Protein AF-A0A8S2ZZR3-F1 (afdb_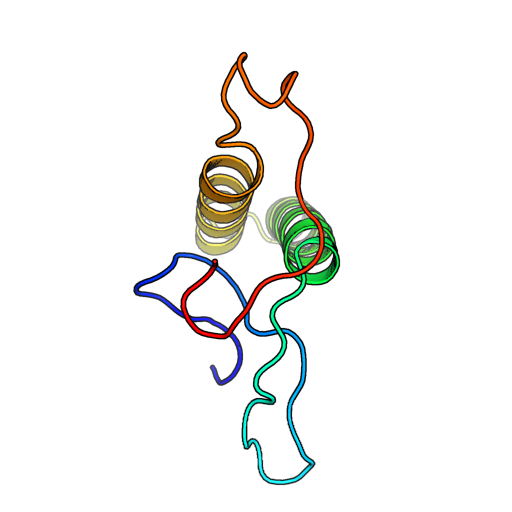monomer_lite)

Sequence (80 aa):
EHFWLKDKGLYASEATGDWQLNDYRGQNDNMHSCEAMLAAYEVTKNEIYLKRAKTLAKVMTDSSEELHYQIWEHYHVDWT

Foldseek 3Di:
DLQQDPVLLFGQDDADPVSHGDFKRFLVVLVVLLVVLVVCCVVPVPVVSVVSSVSSVVNQQPDDVVNVSDGDTIAGNVRD

Structure (mmCIF, N/CA/C/O backbone):
data_AF-A0A8S2ZZR3-F1
#
_entry.id   AF-A0A8S2ZZR3-F1
#
loop_
_atom_site.group_PDB
_atom_site.id
_atom_site.type_symbol
_atom_site.label_atom_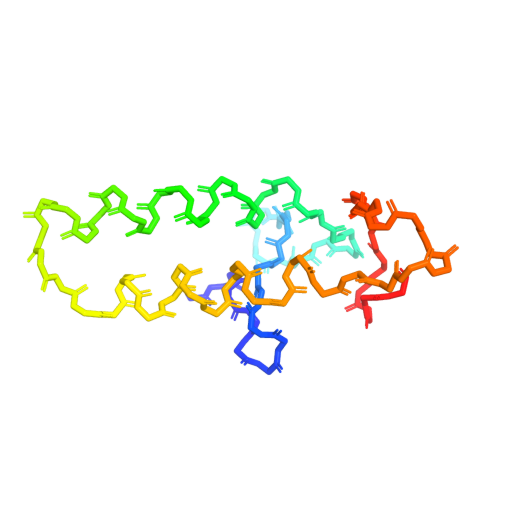id
_atom_site.label_alt_id
_atom_site.label_comp_id
_atom_site.label_asym_id
_atom_site.label_entity_id
_atom_site.label_seq_id
_atom_site.pdbx_PDB_ins_code
_atom_site.Cartn_x
_atom_site.Cartn_y
_atom_site.Cartn_z
_atom_site.occupancy
_atom_site.B_iso_or_equiv
_atom_site.auth_seq_id
_atom_site.auth_comp_id
_atom_site.auth_asym_id
_atom_site.auth_atom_id
_atom_site.pdbx_PDB_model_num
ATOM 1 N N . GLU A 1 1 ? -10.112 -8.058 0.770 1.00 64.38 1 GLU A N 1
ATOM 2 C CA . GLU A 1 1 ? -9.110 -9.141 0.643 1.00 64.38 1 GLU A CA 1
ATOM 3 C C . GLU A 1 1 ? -8.407 -9.135 -0.712 1.00 64.38 1 GLU A C 1
ATOM 5 O O . GLU A 1 1 ? -7.213 -9.376 -0.735 1.00 64.38 1 GLU A O 1
ATOM 10 N N . HIS A 1 2 ? -9.091 -8.777 -1.804 1.00 88.50 2 HIS A N 1
ATOM 11 C CA . HIS A 1 2 ? -8.567 -8.907 -3.172 1.00 88.50 2 HIS A CA 1
ATOM 12 C C . HIS A 1 2 ? -7.347 -8.040 -3.530 1.00 88.50 2 HIS A C 1
ATOM 14 O O . HIS A 1 2 ? -6.425 -8.539 -4.159 1.00 88.50 2 HIS A O 1
ATOM 20 N N . PHE A 1 3 ? -7.304 -6.767 -3.121 1.00 94.56 3 PHE A N 1
ATOM 21 C CA . PHE A 1 3 ? -6.233 -5.861 -3.564 1.00 94.56 3 PHE A CA 1
ATOM 22 C C . PHE A 1 3 ? -4.927 -5.960 -2.769 1.00 94.56 3 PHE A C 1
ATOM 24 O O . PHE A 1 3 ? -3.892 -5.535 -3.265 1.00 94.56 3 PHE A O 1
ATOM 31 N N . TRP A 1 4 ? -4.946 -6.472 -1.535 1.00 95.62 4 TRP A N 1
ATOM 32 C CA . TRP A 1 4 ? -3.757 -6.460 -0.678 1.00 95.62 4 TRP A CA 1
ATOM 33 C C . TRP A 1 4 ? -2.797 -7.604 -1.021 1.00 95.62 4 TRP A C 1
ATOM 35 O O . TRP A 1 4 ? -3.072 -8.764 -0.708 1.00 95.62 4 TRP A O 1
ATOM 45 N N . LEU A 1 5 ? -1.634 -7.266 -1.574 1.00 95.19 5 LEU A N 1
ATOM 46 C CA . LEU A 1 5 ? -0.562 -8.197 -1.912 1.00 95.19 5 LEU A CA 1
ATOM 47 C C . LEU A 1 5 ? 0.399 -8.314 -0.723 1.00 95.19 5 LEU A C 1
ATOM 49 O O . LEU A 1 5 ? 1.335 -7.532 -0.553 1.00 95.19 5 LEU A O 1
ATOM 53 N N . LYS A 1 6 ? 0.125 -9.276 0.165 1.00 93.75 6 LYS A N 1
ATOM 54 C CA . LYS A 1 6 ? 0.820 -9.412 1.459 1.00 93.75 6 LYS A CA 1
ATOM 55 C C . LYS A 1 6 ? 2.332 -9.631 1.327 1.00 93.75 6 LYS A C 1
ATOM 57 O O . LYS A 1 6 ? 3.071 -9.192 2.202 1.00 93.75 6 LYS A O 1
ATOM 62 N N . ASP A 1 7 ? 2.767 -10.319 0.281 1.00 94.00 7 ASP A N 1
ATOM 63 C CA . ASP A 1 7 ? 4.172 -10.589 -0.036 1.00 94.00 7 ASP A CA 1
ATOM 64 C C . ASP A 1 7 ? 4.929 -9.327 -0.470 1.00 94.00 7 ASP A C 1
ATOM 66 O O . ASP A 1 7 ? 6.109 -9.188 -0.157 1.00 94.00 7 ASP A O 1
ATOM 70 N N . LYS A 1 8 ? 4.242 -8.391 -1.133 1.00 94.50 8 LYS A N 1
ATOM 71 C CA . LYS A 1 8 ? 4.801 -7.102 -1.569 1.00 94.50 8 LYS A CA 1
ATOM 72 C C . LYS A 1 8 ? 4.640 -5.998 -0.529 1.00 94.50 8 LYS A C 1
ATOM 74 O O . LYS A 1 8 ? 5.380 -5.024 -0.545 1.00 94.50 8 LYS A O 1
ATOM 79 N N . GLY A 1 9 ? 3.680 -6.141 0.383 1.00 95.94 9 GLY A N 1
ATOM 80 C CA . GLY A 1 9 ? 3.334 -5.082 1.328 1.00 95.94 9 GLY A CA 1
ATOM 81 C C . GLY A 1 9 ? 2.648 -3.887 0.658 1.00 95.94 9 GLY A C 1
ATOM 82 O O . GLY A 1 9 ? 2.708 -2.782 1.193 1.00 95.94 9 GLY A O 1
ATOM 83 N N . LEU A 1 10 ? 2.001 -4.116 -0.486 1.00 96.69 10 LEU A N 1
ATOM 84 C CA . LEU A 1 10 ? 1.387 -3.101 -1.341 1.00 96.69 10 LEU A CA 1
ATOM 85 C C . LEU A 1 10 ? 0.007 -3.567 -1.825 1.00 96.69 10 LEU A C 1
ATOM 87 O O . LEU A 1 10 ? -0.358 -4.740 -1.705 1.00 96.69 10 LEU A O 1
ATOM 91 N N . TYR A 1 11 ? -0.769 -2.644 -2.371 1.00 97.12 11 TYR A N 1
ATOM 92 C CA . TYR A 1 11 ? -2.037 -2.896 -3.038 1.00 97.12 11 TYR A CA 1
ATOM 93 C C . TYR A 1 11 ? -1.856 -2.942 -4.557 1.00 97.12 11 TYR A C 1
ATOM 95 O O . TYR A 1 11 ? -1.077 -2.174 -5.122 1.00 97.12 11 TYR A O 1
ATOM 103 N N . ALA A 1 12 ? -2.598 -3.834 -5.214 1.00 96.88 12 ALA A N 1
ATOM 104 C CA . ALA A 1 12 ? -2.872 -3.727 -6.644 1.00 96.88 12 ALA A CA 1
ATOM 105 C C . ALA A 1 12 ? -3.845 -2.566 -6.917 1.00 96.88 12 ALA A C 1
ATOM 107 O O . ALA A 1 12 ? -4.607 -2.181 -6.031 1.00 96.88 12 ALA A O 1
ATOM 108 N N . SER A 1 13 ? -3.820 -2.037 -8.140 1.00 95.75 13 SER A N 1
ATOM 109 C CA . SER A 1 13 ? -4.533 -0.800 -8.487 1.00 95.75 13 SER A CA 1
ATOM 110 C C . SER A 1 13 ? -5.964 -1.018 -8.948 1.00 95.75 13 SER A C 1
ATOM 112 O O . SER A 1 13 ? -6.882 -0.343 -8.498 1.00 95.75 13 SER A O 1
ATOM 114 N N . GLU A 1 14 ? -6.169 -1.974 -9.849 1.00 94.31 14 GLU A N 1
ATOM 115 C CA . GLU A 1 14 ? -7.436 -2.111 -10.558 1.00 94.31 14 GLU A CA 1
ATOM 116 C C . GLU A 1 14 ? -7.824 -3.573 -10.723 1.00 94.31 14 GLU A C 1
ATOM 118 O O . GLU A 1 14 ? -6.969 -4.461 -10.787 1.00 94.31 14 GLU A O 1
ATOM 123 N N . ALA A 1 15 ? -9.131 -3.808 -10.796 1.00 95.44 15 ALA A N 1
ATOM 124 C CA . ALA A 1 15 ? -9.697 -5.117 -11.052 1.00 95.44 15 ALA A CA 1
ATOM 125 C C . ALA A 1 15 ? -10.918 -5.008 -11.966 1.00 95.44 15 ALA A C 1
ATOM 127 O O . ALA A 1 15 ? -11.655 -4.018 -11.931 1.00 95.44 15 ALA A O 1
ATOM 128 N N . THR A 1 16 ? -11.161 -6.052 -12.746 1.00 95.25 16 THR A N 1
ATOM 129 C CA . THR A 1 16 ? -12.424 -6.255 -13.458 1.00 95.25 16 THR A CA 1
ATOM 130 C C . THR A 1 16 ? -13.577 -6.507 -12.475 1.00 95.25 16 THR A C 1
ATOM 132 O O . THR A 1 16 ? -13.374 -6.763 -11.285 1.00 95.25 16 THR A O 1
ATOM 135 N N . GLY A 1 17 ? -14.820 -6.472 -12.968 1.00 94.56 17 GLY A N 1
ATOM 136 C CA . GLY A 1 17 ? -16.012 -6.712 -12.140 1.00 94.56 17 GLY A CA 1
ATOM 137 C C . GLY A 1 17 ? -16.076 -8.106 -11.495 1.00 94.56 17 GLY A C 1
ATOM 138 O O . GLY A 1 17 ? -16.772 -8.286 -10.499 1.00 94.56 17 GLY A O 1
ATOM 139 N N . ASP A 1 18 ? -15.337 -9.078 -12.032 1.00 95.06 18 ASP A N 1
ATOM 140 C CA . ASP A 1 18 ? -15.163 -10.438 -11.510 1.00 95.06 18 ASP A CA 1
ATOM 141 C C . ASP A 1 18 ? -13.849 -10.628 -10.722 1.00 95.06 18 ASP A C 1
ATOM 143 O O . ASP A 1 18 ? -13.424 -11.759 -10.486 1.00 95.06 18 ASP A O 1
ATOM 147 N N . TRP A 1 19 ? -13.231 -9.529 -10.269 1.00 93.75 19 TRP A N 1
ATOM 148 C CA . TRP A 1 19 ? -12.035 -9.497 -9.416 1.00 93.75 19 TRP A CA 1
ATOM 149 C C . TRP A 1 19 ? -10.745 -10.040 -10.045 1.00 93.75 19 TRP A C 1
ATOM 151 O O . TRP A 1 19 ? -9.826 -10.424 -9.318 1.00 93.75 19 TRP A O 1
ATOM 161 N N . GLN A 1 20 ? -10.624 -10.029 -11.374 1.00 95.19 20 GLN A N 1
ATOM 162 C CA . GLN A 1 20 ? -9.323 -10.230 -12.013 1.00 95.19 20 GLN A CA 1
ATOM 163 C C . GLN A 1 20 ? -8.519 -8.939 -11.897 1.00 95.19 20 GLN A C 1
ATOM 165 O O . GLN A 1 20 ? -8.958 -7.892 -12.369 1.00 95.19 20 GLN A O 1
ATOM 170 N N . LEU A 1 21 ? -7.364 -8.998 -11.234 1.00 95.56 21 LEU A N 1
ATOM 171 C CA . LEU A 1 21 ? -6.480 -7.842 -11.114 1.00 95.56 21 LEU A CA 1
ATOM 172 C C . LEU A 1 21 ? -5.874 -7.514 -12.482 1.00 95.56 21 LEU A C 1
ATOM 174 O O . LEU A 1 21 ? -5.379 -8.410 -13.163 1.00 95.56 21 LEU A O 1
ATOM 178 N N . ASN A 1 22 ? -5.865 -6.235 -12.849 1.00 94.75 22 ASN A N 1
ATOM 179 C CA . ASN A 1 22 ? -5.160 -5.763 -14.040 1.00 94.75 22 ASN A CA 1
ATOM 180 C C . ASN A 1 22 ? -3.640 -5.884 -13.851 1.00 94.75 22 ASN A C 1
ATOM 182 O O . ASN A 1 22 ? -3.156 -5.978 -12.723 1.00 94.75 22 ASN A O 1
ATOM 186 N N . ASP A 1 23 ? -2.872 -5.812 -14.939 1.00 95.31 23 ASP A N 1
ATOM 187 C CA . ASP A 1 23 ? -1.405 -5.934 -14.891 1.00 95.31 23 ASP A CA 1
ATOM 188 C C . ASP A 1 23 ? -0.675 -4.635 -14.495 1.00 95.31 23 ASP A C 1
ATOM 190 O O . ASP A 1 23 ? 0.537 -4.625 -14.290 1.00 95.31 23 ASP A O 1
ATOM 194 N N . TYR A 1 24 ? -1.412 -3.536 -14.343 1.00 96.00 24 TYR A N 1
ATOM 195 C CA . TYR A 1 24 ? -0.882 -2.243 -13.917 1.00 96.00 24 TYR A CA 1
ATOM 196 C C . TYR A 1 24 ? -0.755 -2.147 -12.388 1.00 96.00 24 TYR A C 1
ATOM 198 O O . TYR A 1 24 ? -1.646 -2.573 -11.641 1.00 96.00 24 TYR A O 1
ATOM 206 N N . ARG A 1 25 ? 0.350 -1.573 -11.905 1.00 96.62 25 ARG A N 1
ATOM 207 C CA . ARG A 1 25 ? 0.572 -1.243 -10.492 1.00 96.62 25 ARG A CA 1
ATOM 208 C C . ARG A 1 25 ? 0.881 0.246 -10.360 1.00 96.62 25 ARG A C 1
ATOM 210 O O . ARG A 1 25 ? 1.796 0.756 -10.995 1.00 96.62 25 ARG A O 1
ATOM 217 N N . GLY A 1 26 ? 0.103 0.926 -9.529 1.00 96.38 26 GLY A N 1
ATOM 218 C CA . GLY A 1 26 ? 0.183 2.358 -9.292 1.00 96.38 26 GLY A CA 1
ATOM 219 C C . GLY A 1 26 ? 0.624 2.676 -7.871 1.00 96.38 26 GLY A C 1
ATOM 220 O O . GLY A 1 26 ? 0.101 2.131 -6.890 1.00 96.38 26 GLY A O 1
ATOM 221 N N . GLN A 1 27 ? 1.564 3.604 -7.752 1.00 95.31 27 GLN A N 1
ATOM 222 C CA . GLN A 1 27 ? 1.998 4.108 -6.457 1.00 95.31 27 GLN A CA 1
ATOM 223 C C . GLN A 1 27 ? 0.953 5.013 -5.809 1.00 95.31 27 GLN A C 1
ATOM 225 O O . GLN A 1 27 ? 0.724 4.930 -4.602 1.00 95.31 27 GLN A O 1
ATOM 230 N N . ASN A 1 28 ? 0.292 5.853 -6.604 1.00 96.62 28 ASN A N 1
ATOM 231 C CA . ASN A 1 28 ? -0.695 6.808 -6.114 1.00 96.62 28 ASN A CA 1
ATOM 232 C C . ASN A 1 28 ? -1.810 6.148 -5.273 1.00 96.62 28 ASN A C 1
ATOM 234 O O . ASN A 1 28 ? -2.185 6.651 -4.212 1.00 96.62 28 ASN A O 1
ATOM 238 N N . ASP A 1 29 ? -2.279 4.964 -5.677 1.00 95.81 29 ASP A N 1
ATOM 239 C CA . ASP A 1 29 ? -3.293 4.206 -4.929 1.00 95.81 29 ASP A CA 1
ATOM 240 C C . ASP A 1 29 ? -2.759 3.726 -3.572 1.00 95.81 29 ASP A C 1
ATOM 242 O O . ASP A 1 29 ? -3.477 3.709 -2.568 1.00 95.81 29 ASP A O 1
ATOM 246 N N . ASN A 1 30 ? -1.475 3.359 -3.518 1.00 97.81 30 ASN A N 1
ATOM 247 C CA . ASN A 1 30 ? -0.787 2.964 -2.293 1.00 97.81 30 ASN A CA 1
ATOM 248 C C . ASN A 1 30 ? -0.551 4.165 -1.366 1.00 97.81 30 ASN A C 1
ATOM 250 O O . ASN A 1 30 ? -0.719 4.033 -0.149 1.00 97.81 30 ASN A O 1
ATOM 254 N N . MET A 1 31 ? -0.262 5.345 -1.924 1.00 98.06 31 MET A N 1
ATOM 255 C CA . MET A 1 31 ? -0.163 6.598 -1.173 1.00 98.06 31 MET A CA 1
ATOM 256 C C . MET A 1 31 ? -1.483 6.961 -0.507 1.00 98.06 31 MET A C 1
ATOM 258 O O . MET A 1 31 ? -1.526 7.138 0.713 1.00 98.06 31 MET A O 1
ATOM 262 N N . HIS A 1 32 ? -2.574 6.995 -1.268 1.00 98.31 32 HIS A N 1
ATOM 263 C CA . HIS A 1 32 ? -3.893 7.266 -0.702 1.00 98.31 32 HIS A CA 1
ATOM 264 C C . HIS A 1 32 ? -4.365 6.149 0.234 1.00 98.31 32 HIS A C 1
ATOM 266 O O . HIS A 1 32 ? -5.030 6.415 1.234 1.00 98.31 32 HIS A O 1
ATOM 272 N N . SER A 1 33 ? -3.964 4.898 -0.006 1.00 98.00 33 SER A N 1
ATOM 273 C CA . SER A 1 33 ? -4.187 3.818 0.959 1.00 98.00 33 SER A CA 1
ATOM 274 C C . SER A 1 33 ? -3.446 4.075 2.272 1.00 98.00 33 SER A C 1
ATOM 276 O O . SER A 1 33 ? -3.997 3.812 3.337 1.00 98.00 33 SER A O 1
ATOM 278 N N . CYS A 1 34 ? -2.221 4.603 2.237 1.00 98.50 34 CYS A N 1
ATOM 279 C CA . CYS A 1 34 ? -1.478 4.977 3.440 1.00 98.50 34 CYS A CA 1
ATOM 280 C C . CYS A 1 34 ? -2.216 6.070 4.226 1.00 98.50 34 CYS A C 1
ATOM 282 O O . CYS A 1 34 ? -2.458 5.903 5.424 1.00 98.50 34 CYS A O 1
ATOM 284 N N . GLU A 1 35 ? -2.655 7.126 3.539 1.00 98.62 35 GLU A N 1
ATOM 285 C CA . GLU A 1 35 ? -3.482 8.199 4.102 1.00 98.62 35 GLU A CA 1
ATOM 286 C C . GLU A 1 35 ? -4.761 7.648 4.755 1.00 98.62 35 GLU A C 1
ATOM 288 O O . GLU A 1 35 ? -5.023 7.901 5.934 1.00 98.62 35 GLU A O 1
ATOM 293 N N . ALA A 1 36 ? -5.517 6.810 4.041 1.00 98.50 36 ALA A N 1
ATOM 294 C CA . ALA A 1 36 ? -6.748 6.208 4.547 1.00 98.50 36 ALA A CA 1
ATOM 295 C C . ALA A 1 36 ? -6.509 5.318 5.778 1.00 98.50 36 ALA A C 1
ATOM 297 O O . ALA A 1 36 ? -7.320 5.301 6.705 1.00 98.50 36 ALA A O 1
ATOM 298 N N . MET A 1 37 ? -5.390 4.590 5.822 1.00 98.50 37 MET A N 1
ATOM 299 C CA . MET A 1 37 ? -5.019 3.755 6.969 1.00 98.50 37 MET A CA 1
ATOM 300 C C . MET A 1 37 ? -4.653 4.607 8.191 1.00 98.50 37 MET A C 1
ATOM 302 O O . MET A 1 37 ? -5.025 4.259 9.313 1.00 98.50 37 MET A O 1
ATOM 306 N N . LEU A 1 38 ? -3.973 5.739 8.002 1.00 98.75 38 LEU A N 1
ATOM 307 C CA . LEU A 1 38 ? -3.720 6.685 9.091 1.00 98.75 38 LEU A CA 1
ATOM 308 C C . LEU A 1 38 ? -5.034 7.265 9.624 1.00 98.75 38 LEU A C 1
ATOM 310 O O . LEU A 1 38 ? -5.285 7.169 10.825 1.00 98.75 38 LEU A O 1
ATOM 314 N N . ALA A 1 39 ? -5.913 7.745 8.743 1.00 98.75 39 ALA A N 1
ATOM 315 C CA . ALA A 1 39 ? -7.222 8.274 9.127 1.00 98.75 39 ALA A CA 1
ATOM 316 C C . ALA A 1 39 ? -8.079 7.227 9.868 1.00 98.75 39 ALA A C 1
ATOM 318 O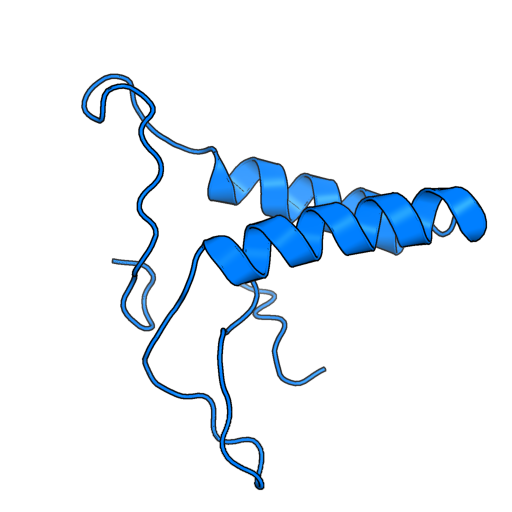 O . ALA A 1 39 ? -8.674 7.506 10.912 1.00 98.75 39 ALA A O 1
ATOM 319 N N . ALA A 1 40 ? -8.095 5.980 9.386 1.00 98.69 40 ALA A N 1
ATOM 320 C CA . ALA A 1 40 ? -8.792 4.883 10.050 1.00 98.69 40 ALA A CA 1
ATOM 321 C C . ALA A 1 40 ? -8.206 4.588 11.439 1.00 98.69 40 ALA A C 1
ATOM 323 O O . ALA A 1 40 ? -8.956 4.367 12.395 1.00 98.69 40 ALA A O 1
ATOM 324 N N . TYR A 1 41 ? -6.879 4.603 11.590 1.00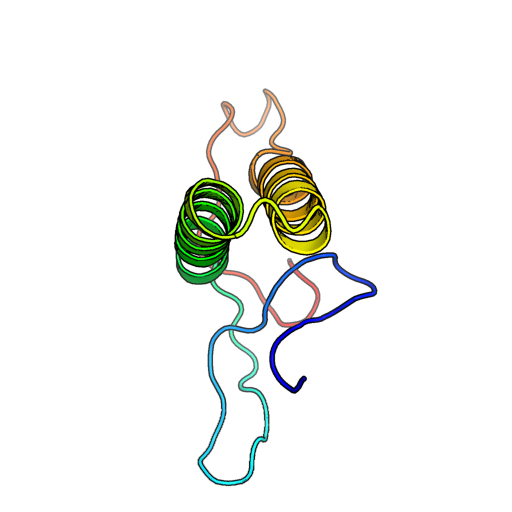 98.75 41 TYR A N 1
ATOM 325 C CA . TYR A 1 41 ? -6.241 4.445 12.896 1.00 98.75 41 TYR A CA 1
ATOM 326 C C . TYR A 1 41 ? -6.623 5.576 13.856 1.00 98.75 41 TYR A C 1
ATOM 328 O O . TYR A 1 41 ? -6.911 5.308 15.022 1.00 98.75 41 TYR A O 1
ATOM 336 N N . GLU A 1 42 ? -6.668 6.824 13.393 1.00 98.75 42 GLU A N 1
ATOM 337 C CA . GLU A 1 42 ? -6.969 7.974 14.246 1.00 98.75 42 GLU A CA 1
ATOM 338 C C . GLU A 1 42 ? -8.317 7.845 14.955 1.00 98.75 42 GLU A C 1
ATOM 340 O O . GLU A 1 42 ? -8.391 8.137 16.153 1.00 98.75 42 GLU A O 1
ATOM 345 N N . VAL A 1 43 ? -9.338 7.340 14.261 1.00 98.56 43 VAL A N 1
ATOM 346 C CA . VAL A 1 43 ? -10.697 7.202 14.806 1.00 98.56 43 VAL A CA 1
ATOM 347 C C . VAL A 1 43 ? -10.951 5.859 15.491 1.00 98.56 43 VAL A C 1
ATOM 349 O O . VAL A 1 43 ? -11.731 5.798 16.437 1.00 98.56 43 VAL A O 1
ATOM 352 N N . THR A 1 44 ? -10.297 4.778 15.053 1.00 98.69 44 THR A N 1
ATOM 353 C CA . THR A 1 44 ? -10.553 3.428 15.597 1.00 98.69 44 THR A CA 1
ATOM 354 C C . THR A 1 44 ? -9.556 2.982 16.661 1.00 98.69 44 THR A C 1
ATOM 356 O O . THR A 1 44 ? -9.852 2.062 17.420 1.00 98.69 44 THR A O 1
ATOM 359 N N . LYS A 1 45 ? -8.351 3.566 16.678 1.00 98.44 45 LYS A N 1
ATOM 360 C CA . LYS A 1 45 ? -7.176 3.086 17.427 1.00 98.44 45 LYS A CA 1
ATOM 361 C C . LYS A 1 45 ? -6.825 1.616 17.165 1.00 98.44 45 LYS A C 1
ATOM 363 O O . LYS A 1 45 ? -6.114 0.992 17.948 1.00 98.44 45 LYS A O 1
ATOM 368 N N . ASN A 1 46 ? -7.290 1.047 16.052 1.00 98.62 46 ASN A N 1
ATOM 369 C CA . ASN A 1 46 ? -6.939 -0.313 15.677 1.00 98.62 46 ASN A CA 1
ATOM 370 C C . ASN A 1 46 ? -5.541 -0.338 15.044 1.00 98.62 46 ASN A C 1
ATOM 372 O O . ASN A 1 46 ? -5.336 0.117 13.917 1.00 98.62 46 ASN A O 1
ATOM 376 N N . GLU A 1 47 ? -4.587 -0.917 15.770 1.00 98.50 47 GLU A N 1
ATOM 377 C CA . GLU A 1 47 ? -3.173 -1.038 15.395 1.00 98.50 47 GLU A CA 1
ATOM 378 C C . GLU A 1 47 ? -2.927 -1.662 14.016 1.00 98.50 47 GLU A C 1
ATOM 380 O O . GLU A 1 47 ? -1.870 -1.442 13.421 1.00 98.50 47 GLU A O 1
ATOM 385 N N . ILE A 1 48 ? -3.871 -2.444 13.479 1.00 97.31 48 ILE A N 1
ATOM 386 C CA . ILE A 1 48 ? -3.715 -3.021 12.141 1.00 97.31 48 ILE A CA 1
ATOM 387 C C . ILE A 1 48 ? -3.546 -1.937 11.071 1.00 97.31 48 ILE A C 1
ATOM 389 O O . ILE A 1 48 ? -2.737 -2.113 10.159 1.00 97.31 48 ILE A O 1
ATOM 393 N N . TYR A 1 49 ? -4.247 -0.810 11.208 1.00 98.50 49 TYR A N 1
ATOM 394 C CA . TYR A 1 49 ? -4.206 0.278 10.238 1.00 98.50 49 TYR A CA 1
ATOM 395 C C . TYR A 1 49 ? -2.891 1.050 10.330 1.00 98.50 49 TYR A C 1
ATOM 397 O O . TYR A 1 49 ? -2.230 1.253 9.315 1.00 98.50 49 TYR A O 1
ATOM 405 N N . LEU A 1 50 ? -2.424 1.365 11.542 1.00 98.69 50 LEU A N 1
ATOM 406 C CA . LEU A 1 50 ? -1.124 2.016 11.721 1.00 98.69 50 LEU A CA 1
ATOM 407 C C . LEU A 1 50 ? 0.026 1.139 11.211 1.00 98.69 50 LEU A C 1
ATOM 409 O O . LEU A 1 50 ? 0.939 1.627 10.545 1.00 98.69 50 LEU A O 1
ATOM 413 N N . LYS A 1 51 ? -0.016 -0.170 11.489 1.00 98.31 51 LYS A N 1
ATOM 414 C CA . LYS A 1 51 ? 0.967 -1.124 10.955 1.00 98.31 51 LYS A CA 1
ATOM 415 C C . LYS A 1 51 ? 0.939 -1.144 9.430 1.00 98.31 51 LYS A C 1
ATOM 417 O O . LYS A 1 51 ? 1.999 -1.111 8.815 1.00 98.31 51 LYS A O 1
ATOM 422 N N . ARG A 1 52 ? -0.255 -1.149 8.829 1.00 98.12 52 ARG A N 1
ATOM 423 C CA . ARG A 1 52 ? -0.425 -1.122 7.374 1.00 98.12 52 ARG A CA 1
ATOM 424 C C . ARG A 1 52 ? 0.141 0.157 6.756 1.00 98.12 52 ARG A C 1
ATOM 426 O O . ARG A 1 52 ? 0.919 0.052 5.816 1.00 98.12 52 ARG A O 1
ATOM 433 N N . ALA A 1 53 ? -0.184 1.326 7.310 1.00 98.56 53 ALA A N 1
ATOM 434 C CA . ALA A 1 53 ? 0.343 2.615 6.861 1.00 98.56 53 ALA A CA 1
ATOM 435 C C . ALA A 1 53 ? 1.878 2.648 6.900 1.00 98.56 53 ALA A C 1
ATOM 437 O O . ALA A 1 53 ? 2.520 3.033 5.928 1.00 98.56 53 ALA A O 1
ATOM 438 N N . LYS A 1 54 ? 2.485 2.159 7.990 1.00 98.44 54 LYS A N 1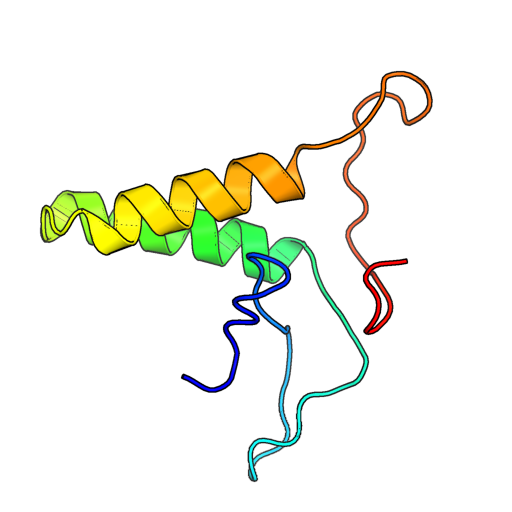
ATOM 439 C CA . LYS A 1 54 ? 3.949 2.064 8.111 1.00 98.44 54 LYS A CA 1
ATOM 440 C C . LYS A 1 54 ? 4.571 1.149 7.059 1.00 98.44 54 LYS A C 1
ATOM 442 O O . LYS A 1 54 ? 5.634 1.476 6.542 1.00 98.44 54 LYS A O 1
ATOM 447 N N . THR A 1 55 ? 3.941 0.011 6.758 1.00 98.25 55 THR A N 1
ATOM 448 C CA . THR A 1 55 ? 4.410 -0.886 5.693 1.00 98.25 55 THR A CA 1
ATOM 449 C C . THR A 1 55 ? 4.381 -0.187 4.340 1.00 98.25 55 THR A C 1
ATOM 451 O O . THR A 1 55 ? 5.404 -0.190 3.665 1.00 98.25 55 THR A O 1
ATOM 454 N N . LEU A 1 56 ? 3.260 0.450 3.988 1.00 98.12 56 LEU A N 1
ATOM 455 C CA . LEU A 1 56 ? 3.122 1.189 2.731 1.00 98.12 56 LEU A CA 1
ATOM 456 C C . LEU A 1 56 ? 4.182 2.280 2.626 1.00 98.12 56 LEU A C 1
ATOM 458 O O . LEU A 1 56 ? 4.999 2.235 1.718 1.00 98.12 56 LEU A O 1
ATOM 462 N N . ALA A 1 57 ? 4.241 3.190 3.604 1.00 97.88 57 ALA A N 1
ATOM 463 C CA . ALA A 1 57 ? 5.205 4.285 3.608 1.00 97.88 57 ALA A CA 1
ATOM 464 C C . ALA A 1 57 ? 6.644 3.778 3.443 1.00 97.88 57 ALA A C 1
ATOM 466 O O . ALA A 1 57 ? 7.372 4.293 2.607 1.00 97.88 57 ALA A O 1
ATOM 467 N N . LYS A 1 58 ? 7.030 2.722 4.174 1.00 96.94 58 LYS A N 1
ATOM 468 C CA . LYS A 1 58 ? 8.376 2.150 4.075 1.00 96.94 58 LYS A CA 1
ATOM 469 C C . LYS A 1 58 ? 8.705 1.671 2.662 1.00 96.94 58 LYS A C 1
ATOM 471 O O . LYS A 1 58 ? 9.794 1.960 2.193 1.00 96.94 58 LYS A O 1
ATOM 476 N N . VAL A 1 59 ? 7.819 0.896 2.038 1.00 94.69 59 VAL A N 1
ATOM 477 C CA . VAL A 1 59 ? 8.087 0.313 0.713 1.00 94.69 59 VAL A CA 1
ATOM 478 C C . VAL A 1 59 ? 8.039 1.395 -0.362 1.00 94.69 59 VAL A C 1
ATOM 480 O O . VAL A 1 59 ? 8.880 1.439 -1.249 1.00 94.69 59 VAL A O 1
ATOM 483 N N . MET A 1 60 ? 7.073 2.300 -0.256 1.00 93.00 60 MET A N 1
ATOM 484 C CA . MET A 1 60 ? 6.824 3.328 -1.252 1.00 93.00 60 MET A CA 1
ATOM 485 C C . MET A 1 60 ? 7.906 4.406 -1.336 1.00 93.00 60 MET A C 1
ATOM 487 O O . MET A 1 60 ? 8.140 4.959 -2.406 1.00 93.00 60 MET A O 1
ATOM 491 N N . THR A 1 61 ? 8.525 4.749 -0.207 1.00 94.44 61 THR A N 1
ATOM 492 C CA . THR A 1 61 ? 9.554 5.794 -0.147 1.00 94.44 61 THR A CA 1
ATOM 493 C C . THR A 1 61 ? 10.969 5.219 -0.187 1.00 94.44 61 THR A C 1
ATOM 495 O O . THR A 1 61 ? 11.918 5.940 0.118 1.00 94.44 61 THR A O 1
ATOM 498 N N . ASP A 1 62 ? 11.126 3.930 -0.505 1.00 92.56 62 ASP A N 1
ATOM 499 C CA . ASP A 1 62 ? 12.427 3.265 -0.622 1.00 92.56 62 ASP A CA 1
ATOM 500 C C . ASP A 1 62 ? 13.090 3.622 -1.963 1.00 92.56 62 ASP A C 1
ATOM 502 O O . ASP A 1 62 ? 13.162 2.822 -2.892 1.00 92.56 62 ASP A O 1
ATOM 506 N N . SER A 1 63 ? 13.515 4.882 -2.085 1.00 91.38 63 SER A N 1
ATOM 507 C CA . SER A 1 63 ? 14.256 5.399 -3.236 1.00 91.38 63 SER A CA 1
ATOM 508 C C . SER A 1 63 ? 15.697 5.712 -2.850 1.00 91.38 63 SER A C 1
ATOM 510 O O . SER A 1 63 ? 15.973 6.230 -1.767 1.00 91.38 63 SER A O 1
ATOM 512 N N . SER A 1 64 ? 16.621 5.462 -3.775 1.00 91.00 64 SER A N 1
ATOM 513 C CA . SER A 1 64 ? 18.038 5.778 -3.612 1.00 91.00 64 SER A CA 1
ATOM 514 C C . SER A 1 64 ? 18.365 7.227 -3.994 1.00 91.00 64 SER A C 1
ATOM 516 O O . SER A 1 64 ? 17.589 7.921 -4.660 1.00 91.00 64 SER A O 1
ATOM 518 N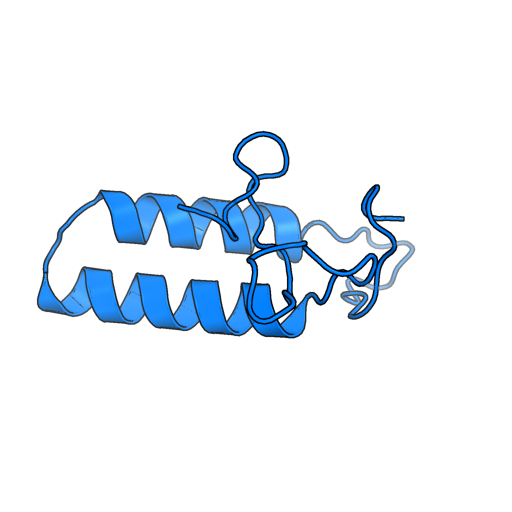 N . GLU A 1 65 ? 19.562 7.668 -3.604 1.00 93.56 65 GLU A N 1
ATOM 519 C CA . GLU A 1 65 ? 20.145 8.943 -4.038 1.00 93.56 65 GLU A CA 1
ATOM 520 C C . GLU A 1 65 ? 20.385 8.990 -5.557 1.00 93.56 65 GLU A C 1
ATOM 522 O O . GLU A 1 65 ? 20.242 10.050 -6.162 1.00 93.56 65 GLU A O 1
ATOM 527 N N . GLU A 1 66 ? 20.678 7.846 -6.190 1.00 92.62 66 GLU A N 1
ATOM 528 C CA . GLU A 1 66 ? 20.849 7.732 -7.650 1.00 92.62 66 GLU A CA 1
ATOM 529 C C . GLU A 1 66 ? 19.572 8.106 -8.415 1.00 92.62 66 GLU A C 1
ATOM 531 O O . GLU A 1 66 ? 19.640 8.649 -9.514 1.00 92.62 66 GLU A O 1
ATOM 536 N N . LEU A 1 67 ? 18.407 7.861 -7.809 1.00 90.62 67 LEU A N 1
ATOM 537 C CA . LEU A 1 67 ? 17.099 8.278 -8.317 1.00 90.62 67 LEU A CA 1
ATOM 538 C C . LEU A 1 67 ? 16.687 9.671 -7.817 1.00 90.62 67 LEU A C 1
ATOM 540 O O . LEU A 1 67 ? 15.535 10.070 -7.968 1.00 90.62 67 LEU A O 1
ATOM 544 N N . HIS A 1 68 ? 17.597 10.416 -7.186 1.00 94.56 68 HIS A N 1
ATOM 545 C CA . HIS A 1 68 ? 17.327 11.713 -6.563 1.00 94.56 68 HIS A CA 1
ATOM 546 C C . HIS A 1 68 ? 16.150 11.684 -5.573 1.00 94.56 68 HIS A C 1
ATOM 548 O O . HIS A 1 68 ? 15.434 12.677 -5.437 1.00 94.56 68 HIS A O 1
ATOM 554 N N . TYR A 1 69 ? 15.941 10.549 -4.894 1.00 93.19 69 TYR A N 1
ATOM 555 C CA . TYR A 1 69 ? 14.798 10.309 -4.003 1.00 93.19 69 TYR A CA 1
ATOM 556 C C . TYR A 1 69 ? 13.421 10.494 -4.669 1.00 93.19 69 TYR A C 1
ATOM 558 O O . TYR A 1 69 ? 12.423 10.713 -3.980 1.00 93.19 69 TYR A O 1
ATOM 566 N N . GLN A 1 70 ? 13.354 10.432 -6.001 1.00 95.25 70 GLN A N 1
ATOM 567 C CA . GLN A 1 70 ? 12.092 10.481 -6.726 1.00 95.25 70 GLN A CA 1
ATOM 568 C C . GLN A 1 70 ? 11.366 9.145 -6.617 1.00 95.25 70 GLN A C 1
ATOM 570 O O . GLN A 1 70 ? 11.969 8.075 -6.652 1.00 95.25 70 GLN A O 1
ATOM 575 N N . ILE A 1 71 ? 10.046 9.220 -6.508 1.00 93.50 71 ILE A N 1
ATOM 576 C CA . ILE A 1 71 ? 9.181 8.052 -6.416 1.00 93.50 71 ILE A CA 1
ATOM 577 C C . ILE A 1 71 ? 8.572 7.817 -7.797 1.00 93.50 71 ILE A C 1
ATOM 579 O O . ILE A 1 71 ? 7.986 8.727 -8.383 1.00 93.50 71 ILE A O 1
ATOM 583 N N . TRP A 1 72 ? 8.728 6.603 -8.320 1.00 94.06 72 TRP A N 1
ATOM 584 C CA . TRP A 1 72 ? 8.084 6.200 -9.566 1.00 94.06 72 TRP A CA 1
ATOM 585 C C . TRP A 1 72 ? 6.609 5.879 -9.323 1.00 94.06 72 TRP A C 1
ATOM 587 O O . TRP A 1 72 ? 6.243 5.299 -8.305 1.00 94.06 72 TRP A O 1
ATOM 597 N N . GLU A 1 73 ? 5.754 6.274 -10.266 1.00 94.94 73 GLU A N 1
ATOM 598 C CA . GLU A 1 73 ? 4.299 6.173 -10.096 1.00 94.94 73 GLU A CA 1
ATOM 599 C C . GLU A 1 73 ? 3.689 4.908 -10.711 1.00 94.94 73 GLU A C 1
ATOM 601 O O . GLU A 1 73 ? 2.595 4.496 -10.323 1.00 94.94 73 GLU A O 1
ATOM 606 N N . HIS A 1 74 ? 4.381 4.288 -11.668 1.00 96.19 74 HIS A N 1
ATOM 607 C CA . HIS A 1 74 ? 3.831 3.253 -12.539 1.00 96.19 74 HIS A CA 1
ATOM 608 C C . HIS A 1 74 ? 4.778 2.063 -12.612 1.00 96.19 74 HIS A C 1
ATOM 610 O O . HIS A 1 74 ? 5.952 2.240 -12.925 1.00 96.19 74 HIS A O 1
ATOM 616 N N . TYR A 1 75 ? 4.242 0.869 -12.376 1.00 95.69 75 TYR A N 1
ATOM 617 C CA . TYR A 1 75 ? 5.001 -0.372 -12.347 1.00 95.69 75 TYR A CA 1
ATOM 618 C C . TYR A 1 75 ? 4.258 -1.509 -13.052 1.00 95.69 75 TYR A C 1
ATOM 620 O O . TYR A 1 75 ? 3.023 -1.514 -13.174 1.00 95.69 75 TYR A O 1
ATOM 628 N N . HIS A 1 76 ? 5.021 -2.515 -13.467 1.00 96.06 76 HIS A N 1
ATOM 629 C CA . HIS A 1 76 ? 4.510 -3.815 -13.885 1.00 96.06 76 HIS A CA 1
ATOM 630 C C . HIS A 1 76 ? 4.071 -4.671 -12.680 1.00 96.06 76 HIS A C 1
ATOM 632 O O . HIS A 1 76 ? 4.281 -4.323 -11.517 1.00 96.06 76 HIS A O 1
ATOM 638 N N . VAL A 1 77 ? 3.464 -5.835 -12.944 1.00 95.25 77 VAL A N 1
ATOM 639 C CA . VAL A 1 77 ? 2.993 -6.782 -11.908 1.00 95.25 77 VAL A CA 1
ATOM 640 C C . VAL A 1 77 ? 4.094 -7.202 -10.928 1.00 95.25 77 VAL A C 1
ATOM 642 O O . VAL A 1 77 ? 3.807 -7.495 -9.763 1.00 95.25 77 VAL A O 1
ATOM 645 N N . ASP A 1 78 ? 5.344 -7.241 -11.383 1.00 94.19 78 ASP A N 1
ATOM 646 C CA . ASP A 1 78 ? 6.507 -7.615 -10.582 1.00 94.19 78 ASP A CA 1
ATOM 647 C C . ASP A 1 78 ? 7.137 -6.448 -9.802 1.00 94.19 78 ASP A C 1
ATOM 649 O O . ASP A 1 78 ? 8.041 -6.702 -9.003 1.00 94.19 78 ASP A O 1
ATOM 653 N N . TRP A 1 79 ? 6.579 -5.236 -9.926 1.00 92.38 79 TRP A N 1
ATOM 654 C CA . TRP A 1 79 ? 7.064 -3.977 -9.345 1.00 92.38 79 TRP A CA 1
ATOM 655 C C . TRP A 1 79 ? 8.369 -3.451 -9.963 1.00 92.38 79 TRP A C 1
ATOM 657 O O . TRP A 1 79 ? 9.155 -2.798 -9.274 1.00 92.38 79 TRP A O 1
ATOM 667 N N . THR A 1 80 ? 8.584 -3.733 -11.253 1.00 91.50 80 THR A N 1
ATOM 668 C CA . THR A 1 80 ? 9.605 -3.082 -12.094 1.00 91.50 80 THR A CA 1
ATOM 669 C C . THR A 1 80 ? 9.046 -1.943 -12.933 1.00 91.50 80 THR A C 1
ATOM 671 O O . THR A 1 80 ? 7.813 -1.934 -13.177 1.00 91.50 80 THR A O 1
#

Organism: NCBI:txid392030

Radius of gyration: 13.4 Å; chains: 1; bounding box: 37×22×32 Å

pLDDT: mean 95.52, std 4.2, range [64.38, 98.75]

Secondary structure (DSSP, 8-state):
--SEETTTTEE---B-TT-PBPS-EEHHHHHHHHHHHHHHHHHH--HHHHHHHHHHHHHHT---GGGTTPPP-EE-TT--

InterPro domains:
  IPR008928 Six-hairpin glycosidase superfamily [SSF48208] (2-80)
  IPR010819 N-acylglucosamine 2-epimerase/Cellobiose 2-epimerase [PF07221] (1-80)
  IPR012341 Six-hairpin glycosidase-like superfamily [G3DSA:1.50.10.10] (1-80)